Protein AF-A0A3D6AHT1-F1 (afdb_monomer_lite)

Structure (mmCIF, N/CA/C/O backbone):
data_AF-A0A3D6AHT1-F1
#
_entry.id   AF-A0A3D6AHT1-F1
#
loop_
_atom_site.group_PDB
_atom_site.id
_atom_site.type_symbol
_atom_site.label_atom_id
_atom_site.label_alt_id
_atom_site.label_comp_id
_atom_site.label_asym_id
_atom_site.label_entity_id
_atom_site.label_seq_id
_atom_site.pdbx_PDB_ins_code
_atom_site.Cartn_x
_atom_site.Cartn_y
_atom_site.Cartn_z
_atom_site.occupancy
_atom_site.B_iso_or_equiv
_atom_site.auth_seq_id
_atom_site.auth_comp_id
_atom_site.auth_asym_id
_atom_site.auth_atom_id
_atom_site.pdbx_PDB_model_num
ATOM 1 N N . MET A 1 1 ? 11.619 51.810 -34.350 1.00 37.09 1 MET A N 1
ATOM 2 C CA . MET A 1 1 ? 11.497 50.445 -34.911 1.00 37.09 1 MET A CA 1
ATOM 3 C C . MET A 1 1 ? 11.873 49.433 -33.834 1.00 37.09 1 MET A C 1
ATOM 5 O O . MET A 1 1 ? 12.658 49.789 -32.964 1.00 37.09 1 MET A O 1
ATOM 9 N N . PRO A 1 2 ? 11.176 48.292 -33.766 1.00 41.62 2 PRO A N 1
ATOM 10 C CA . PRO A 1 2 ? 10.581 47.815 -32.522 1.00 41.62 2 PRO A CA 1
ATOM 11 C C . PRO A 1 2 ? 11.505 46.930 -31.680 1.00 41.62 2 PRO A C 1
ATOM 13 O O . PRO A 1 2 ? 12.255 46.100 -32.182 1.00 41.62 2 PRO A O 1
ATOM 16 N N . ARG A 1 3 ? 11.379 47.113 -30.360 1.00 48.25 3 ARG A N 1
ATOM 17 C CA . ARG A 1 3 ? 11.854 46.209 -29.313 1.00 48.25 3 ARG A CA 1
ATOM 18 C C . ARG A 1 3 ? 11.100 44.884 -29.434 1.00 48.25 3 ARG A C 1
ATOM 20 O O . ARG A 1 3 ? 9.947 44.801 -29.018 1.00 48.25 3 ARG A O 1
ATOM 27 N N . HIS A 1 4 ? 11.743 43.852 -29.963 1.00 43.81 4 HIS A N 1
ATOM 28 C CA . HIS A 1 4 ? 11.250 42.488 -29.811 1.00 43.81 4 HIS A CA 1
ATOM 29 C C . HIS A 1 4 ? 11.707 41.949 -28.454 1.00 43.81 4 HIS A C 1
ATOM 31 O O . HIS A 1 4 ? 12.771 41.354 -28.312 1.00 43.81 4 HIS A O 1
ATOM 37 N N . LEU A 1 5 ? 10.878 42.217 -27.441 1.00 46.62 5 LEU A N 1
ATOM 38 C CA . LEU A 1 5 ? 10.757 41.369 -26.261 1.00 46.62 5 LEU A CA 1
ATOM 39 C C . LEU A 1 5 ? 10.389 39.970 -26.762 1.00 46.62 5 LEU A C 1
ATOM 41 O O . LEU A 1 5 ? 9.244 39.729 -27.135 1.00 46.62 5 LEU A O 1
ATOM 45 N N . PHE A 1 6 ? 11.364 39.067 -26.821 1.00 42.69 6 PHE A N 1
ATOM 46 C CA . PHE A 1 6 ? 11.068 37.644 -26.889 1.00 42.69 6 PHE A CA 1
ATOM 47 C C . PHE A 1 6 ? 10.425 37.253 -25.553 1.00 42.69 6 PHE A C 1
ATOM 49 O O . PHE A 1 6 ? 11.084 37.385 -24.518 1.00 42.69 6 PHE A O 1
ATOM 56 N N . PRO A 1 7 ? 9.169 36.774 -25.523 1.00 48.91 7 PRO A N 1
ATOM 57 C CA . PRO A 1 7 ? 8.693 36.071 -24.353 1.00 48.91 7 PRO A CA 1
ATOM 58 C C . PRO A 1 7 ? 9.471 34.755 -24.308 1.00 48.91 7 PRO A C 1
ATOM 60 O O . PRO A 1 7 ? 9.254 33.861 -25.125 1.00 48.91 7 PRO A O 1
ATOM 63 N N . ILE A 1 8 ? 10.414 34.644 -23.371 1.00 47.06 8 ILE A N 1
ATOM 64 C CA . ILE A 1 8 ? 10.910 33.341 -22.938 1.00 47.06 8 ILE A CA 1
ATOM 65 C C . ILE A 1 8 ? 9.701 32.663 -22.301 1.00 47.06 8 ILE A C 1
ATOM 67 O O . ILE A 1 8 ? 9.359 32.908 -21.146 1.00 47.06 8 ILE A O 1
ATOM 71 N N . VAL A 1 9 ? 9.002 31.864 -23.103 1.00 46.06 9 VAL A N 1
ATOM 72 C CA . VAL A 1 9 ? 8.012 30.914 -22.621 1.00 46.06 9 VAL A CA 1
ATOM 73 C C . VAL A 1 9 ? 8.802 29.894 -21.807 1.00 46.06 9 VAL A C 1
ATOM 75 O O . VAL A 1 9 ? 9.330 28.922 -22.342 1.00 46.06 9 VAL A O 1
ATOM 78 N N . LEU A 1 10 ? 8.926 30.150 -20.502 1.00 38.47 10 LEU A N 1
ATOM 79 C CA . LEU A 1 10 ? 9.179 29.116 -19.509 1.00 38.47 10 LEU A CA 1
ATOM 80 C C . LEU A 1 10 ? 7.973 28.173 -19.553 1.00 38.47 10 LEU A C 1
ATOM 82 O O . LEU A 1 10 ? 7.029 28.286 -18.775 1.00 38.47 10 LEU A O 1
ATOM 86 N N . LEU A 1 11 ? 7.993 27.254 -20.516 1.00 41.22 11 LEU A N 1
ATOM 87 C CA . LEU A 1 11 ? 7.268 26.003 -20.411 1.00 41.22 11 LEU A CA 1
ATOM 88 C C . LEU A 1 11 ? 7.829 25.330 -19.167 1.00 41.22 11 LEU A C 1
ATOM 90 O O . LEU A 1 11 ? 8.934 24.790 -19.173 1.00 41.22 11 LEU A O 1
ATOM 94 N N . ALA A 1 12 ? 7.088 25.479 -18.073 1.00 38.94 12 ALA A N 1
ATOM 95 C CA . ALA A 1 12 ? 7.335 24.798 -16.829 1.00 38.94 12 ALA A CA 1
ATOM 96 C C . ALA A 1 12 ? 7.525 23.310 -17.139 1.00 38.94 12 ALA A C 1
ATOM 98 O O . ALA A 1 12 ? 6.569 22.593 -17.431 1.00 38.94 12 ALA A O 1
ATOM 99 N N . LEU A 1 13 ? 8.770 22.847 -17.039 1.00 33.78 13 LEU A N 1
ATOM 100 C CA . LEU A 1 13 ? 9.113 21.453 -16.791 1.00 33.78 13 LEU A CA 1
ATOM 101 C C . LEU A 1 13 ? 8.645 21.094 -15.372 1.00 33.78 13 LEU A C 1
ATOM 103 O O . LEU A 1 13 ? 9.424 20.697 -14.517 1.00 33.78 13 LEU A O 1
ATOM 107 N N . ALA A 1 14 ? 7.352 21.262 -15.104 1.00 33.69 14 ALA A N 1
ATOM 108 C CA . ALA A 1 14 ? 6.679 20.639 -13.987 1.00 33.69 14 ALA A CA 1
ATOM 109 C C . ALA A 1 14 ? 6.257 19.242 -14.451 1.00 33.69 14 ALA A C 1
ATOM 111 O O . ALA A 1 14 ? 5.077 18.914 -14.522 1.00 33.69 14 ALA A O 1
ATOM 112 N N . GLY A 1 15 ? 7.246 18.393 -14.734 1.00 34.38 15 GLY A N 1
ATOM 113 C CA . GLY A 1 15 ? 7.096 16.954 -14.532 1.00 34.38 15 GLY A CA 1
ATOM 114 C C . GLY A 1 15 ? 7.065 16.679 -13.029 1.00 34.38 15 GLY A C 1
ATOM 115 O O . GLY A 1 15 ? 7.910 15.971 -12.500 1.00 34.38 15 GLY A O 1
ATOM 116 N N . CYS A 1 16 ? 6.159 17.337 -12.305 1.00 36.03 16 CYS A N 1
ATOM 117 C CA . CYS A 1 16 ? 5.941 17.083 -10.897 1.00 36.03 16 CYS A CA 1
ATOM 118 C C . CYS A 1 16 ? 4.967 15.917 -10.838 1.00 36.03 16 CYS A C 1
ATOM 120 O O . CYS A 1 16 ? 3.772 16.098 -11.063 1.00 36.03 16 CYS A O 1
ATOM 122 N N . ALA A 1 17 ? 5.490 14.724 -10.559 1.00 47.47 17 ALA A N 1
ATOM 123 C CA . ALA A 1 17 ? 4.700 13.620 -10.037 1.00 47.47 17 ALA A CA 1
ATOM 124 C C . ALA A 1 17 ? 3.870 14.158 -8.859 1.00 47.47 17 ALA A C 1
ATOM 126 O O . ALA A 1 17 ? 4.401 14.440 -7.784 1.00 47.47 17 ALA A O 1
ATOM 127 N N . SER A 1 18 ? 2.592 14.446 -9.097 1.00 54.59 18 SER A N 1
ATOM 128 C CA . SER A 1 18 ? 1.768 15.150 -8.125 1.00 54.59 18 SER A CA 1
ATOM 129 C C . SER A 1 18 ? 1.314 14.167 -7.061 1.00 54.59 18 SER A C 1
ATOM 131 O O . SER A 1 18 ? 0.675 13.165 -7.379 1.00 54.59 18 SER A O 1
ATOM 133 N N . GLN A 1 19 ? 1.623 14.480 -5.803 1.00 67.50 19 GLN A N 1
ATOM 134 C CA . GLN A 1 19 ? 0.972 13.885 -4.641 1.00 67.50 19 GLN A CA 1
ATOM 135 C C . GLN A 1 19 ? -0.546 13.804 -4.903 1.00 67.50 19 GLN A C 1
ATOM 137 O O . GLN A 1 19 ? -1.118 14.799 -5.371 1.00 67.50 19 GLN A O 1
ATOM 142 N N . PRO A 1 20 ? -1.197 12.649 -4.666 1.00 70.88 20 PRO A N 1
ATOM 143 C CA . PRO A 1 20 ? -2.618 12.513 -4.944 1.00 70.88 20 PRO A CA 1
ATOM 144 C C . PRO A 1 20 ? -3.409 13.505 -4.095 1.00 70.88 20 PRO A C 1
ATOM 146 O O . PRO A 1 20 ? -2.993 13.881 -2.994 1.00 70.88 20 PRO A O 1
ATOM 149 N N . ARG A 1 21 ? -4.552 13.957 -4.604 1.00 77.50 21 ARG A N 1
ATOM 150 C CA . ARG A 1 21 ? -5.373 14.933 -3.886 1.00 77.50 21 ARG A CA 1
ATOM 151 C C . ARG A 1 21 ? -6.149 14.234 -2.779 1.00 77.50 21 ARG A C 1
ATOM 153 O O . ARG A 1 21 ? -6.638 13.118 -2.953 1.00 77.50 21 ARG A O 1
ATOM 160 N N . THR A 1 22 ? -6.359 14.926 -1.660 1.00 84.56 22 THR A N 1
ATOM 161 C CA . THR A 1 22 ? -7.442 14.541 -0.751 1.00 84.56 22 THR A CA 1
ATOM 162 C C . THR A 1 22 ? -8.726 14.470 -1.561 1.00 84.56 22 THR A C 1
ATOM 164 O O . THR A 1 22 ? -8.959 15.276 -2.457 1.00 84.56 22 THR A O 1
ATOM 167 N N . ALA A 1 23 ? -9.566 13.508 -1.238 1.00 83.06 23 ALA A N 1
ATOM 168 C CA . ALA A 1 23 ? -10.769 13.193 -1.990 1.00 83.06 23 ALA A CA 1
ATOM 169 C C . ALA A 1 23 ? -10.597 12.204 -3.168 1.00 83.06 23 ALA A C 1
ATOM 171 O O . ALA A 1 23 ? -11.575 11.612 -3.628 1.00 83.06 23 ALA A O 1
ATOM 172 N N . GLU A 1 24 ? -9.368 11.956 -3.615 1.00 78.94 24 GLU A N 1
ATOM 173 C CA . GLU A 1 24 ? -9.110 11.145 -4.803 1.00 78.94 24 GLU A CA 1
ATOM 174 C C . GLU A 1 24 ? -9.251 9.641 -4.531 1.00 78.94 24 GLU A C 1
ATOM 176 O O . GLU A 1 24 ? -9.010 9.157 -3.422 1.00 78.94 24 GLU A O 1
ATOM 181 N N . THR A 1 25 ? -9.667 8.890 -5.553 1.00 83.25 25 THR A N 1
ATOM 182 C CA . THR A 1 25 ? -9.636 7.425 -5.548 1.00 83.25 25 THR A CA 1
ATOM 183 C C . THR A 1 25 ? -8.568 6.956 -6.514 1.00 83.25 25 THR A C 1
ATOM 185 O O . THR A 1 25 ? -8.628 7.274 -7.699 1.00 83.25 25 THR A O 1
ATOM 188 N N . ILE A 1 26 ? -7.623 6.172 -6.010 1.00 74.75 26 ILE A N 1
ATOM 189 C CA . ILE A 1 26 ? -6.471 5.697 -6.772 1.00 74.75 26 ILE A CA 1
ATOM 190 C C . ILE A 1 26 ? -6.347 4.179 -6.681 1.00 74.75 26 ILE A C 1
ATOM 192 O O . ILE A 1 26 ? -6.952 3.522 -5.827 1.00 74.75 26 ILE A O 1
ATOM 196 N N . TRP A 1 27 ? -5.561 3.619 -7.589 1.00 78.19 27 TRP A N 1
ATOM 197 C CA . TRP A 1 27 ? -5.169 2.216 -7.569 1.00 78.19 27 TRP A CA 1
ATOM 198 C C . TRP A 1 27 ? -3.780 2.109 -6.977 1.00 78.19 27 TRP A C 1
ATOM 200 O O . TRP A 1 27 ? -2.902 2.859 -7.378 1.00 78.19 27 TRP A O 1
ATOM 210 N N . VAL A 1 28 ? -3.600 1.195 -6.032 1.00 77.75 28 VAL A N 1
ATOM 211 C CA . VAL A 1 28 ? -2.343 1.004 -5.309 1.00 77.75 28 VAL A CA 1
ATOM 212 C C . VAL A 1 28 ? -1.955 -0.464 -5.309 1.00 77.75 28 VAL A C 1
ATOM 214 O O . VAL A 1 28 ? -2.811 -1.343 -5.390 1.00 77.75 28 VAL A O 1
ATOM 217 N N . THR A 1 29 ? -0.659 -0.733 -5.208 1.00 77.62 29 THR A N 1
ATOM 218 C CA . THR A 1 29 ? -0.128 -2.092 -5.043 1.00 77.62 29 THR A CA 1
ATOM 219 C C . THR A 1 29 ? 0.204 -2.339 -3.576 1.00 77.62 29 THR A C 1
ATOM 221 O O . THR A 1 29 ? 0.796 -1.479 -2.917 1.00 77.62 29 THR A O 1
ATOM 224 N N . VAL A 1 30 ? -0.153 -3.515 -3.059 1.00 82.12 30 VAL A N 1
ATOM 225 C CA . VAL A 1 30 ? 0.228 -3.942 -1.708 1.00 82.12 30 VAL A CA 1
ATOM 226 C C . VAL A 1 30 ? 1.708 -4.305 -1.691 1.00 82.12 30 VAL A C 1
ATOM 228 O O . VAL A 1 30 ? 2.126 -5.299 -2.276 1.00 82.12 30 VAL A O 1
ATOM 231 N N . VAL A 1 31 ? 2.511 -3.520 -0.978 1.00 80.06 31 VAL A N 1
ATOM 232 C CA . VAL A 1 31 ? 3.944 -3.791 -0.800 1.00 80.06 31 VAL A CA 1
ATOM 233 C C . VAL A 1 31 ? 4.167 -4.773 0.346 1.00 80.06 31 VAL A C 1
ATOM 235 O O . VAL A 1 31 ? 5.005 -5.672 0.255 1.00 80.06 31 VAL A O 1
ATOM 238 N N . GLN A 1 32 ? 3.412 -4.595 1.431 1.00 86.31 32 GLN A N 1
ATOM 239 C CA . GLN A 1 32 ? 3.501 -5.419 2.628 1.00 86.31 32 GLN A CA 1
ATOM 240 C C . GLN A 1 32 ? 2.144 -5.498 3.324 1.00 86.31 32 GLN A C 1
ATOM 242 O O . GLN A 1 32 ? 1.439 -4.498 3.446 1.00 86.31 32 GLN A O 1
ATOM 247 N N . VAL A 1 33 ? 1.824 -6.687 3.826 1.00 92.69 33 VAL A N 1
ATOM 248 C CA . VAL A 1 33 ? 0.763 -6.908 4.810 1.00 92.69 33 VAL A CA 1
ATOM 249 C C . VAL A 1 33 ? 1.448 -7.006 6.167 1.00 92.69 33 VAL A C 1
ATOM 251 O O . VAL A 1 33 ? 2.308 -7.868 6.351 1.00 92.69 33 VAL A O 1
ATOM 254 N N . TYR A 1 34 ? 1.130 -6.103 7.091 1.00 93.62 34 TYR A N 1
ATOM 255 C CA . TYR A 1 34 ? 1.793 -6.069 8.388 1.00 93.62 34 TYR A CA 1
ATOM 256 C C . TYR A 1 34 ? 1.228 -7.118 9.336 1.00 93.62 34 TYR A C 1
ATOM 258 O O . TYR A 1 34 ? 0.019 -7.233 9.536 1.00 93.62 34 TYR A O 1
ATOM 266 N N . THR A 1 35 ? 2.136 -7.844 9.976 1.00 92.62 35 THR A N 1
ATOM 267 C CA . THR A 1 35 ? 1.832 -8.759 11.071 1.00 92.62 35 THR A CA 1
ATOM 268 C C . THR A 1 35 ? 2.094 -8.099 12.424 1.00 92.62 35 THR A C 1
ATOM 270 O O . THR A 1 35 ? 2.771 -7.073 12.533 1.00 92.62 35 THR A O 1
ATOM 273 N N . ARG A 1 36 ? 1.633 -8.744 13.505 1.00 90.38 36 ARG A N 1
ATOM 274 C CA . ARG A 1 36 ? 2.000 -8.334 14.872 1.00 90.38 36 ARG A CA 1
ATOM 275 C C . ARG A 1 36 ? 3.514 -8.302 15.086 1.00 90.38 36 ARG A C 1
ATOM 277 O O . ARG A 1 36 ? 3.996 -7.421 15.785 1.00 90.38 36 ARG A O 1
ATOM 284 N N . LYS A 1 37 ? 4.251 -9.243 14.486 1.00 90.88 37 LYS A N 1
ATOM 285 C CA . LYS A 1 37 ? 5.711 -9.327 14.606 1.00 90.88 37 LYS A CA 1
ATOM 286 C C . LYS A 1 37 ? 6.393 -8.133 13.940 1.00 90.88 37 LYS A C 1
ATOM 288 O O . LYS A 1 37 ? 7.307 -7.561 14.522 1.00 90.88 37 LYS A O 1
ATOM 293 N N . ASP A 1 38 ? 5.926 -7.731 12.763 1.00 91.06 38 ASP A N 1
ATOM 294 C CA . ASP A 1 38 ? 6.471 -6.558 12.071 1.00 91.06 38 ASP A CA 1
ATOM 295 C C . ASP A 1 38 ? 6.253 -5.291 12.912 1.00 91.06 38 ASP A C 1
ATOM 297 O O . ASP A 1 38 ? 7.167 -4.496 13.115 1.00 91.06 38 ASP A O 1
ATOM 301 N N . MET A 1 39 ? 5.067 -5.149 13.511 1.00 88.12 39 MET A N 1
ATOM 302 C CA . MET A 1 39 ? 4.706 -3.991 14.340 1.00 88.12 39 MET A CA 1
ATOM 303 C C . MET A 1 39 ? 5.427 -3.920 15.697 1.00 88.12 39 MET A C 1
ATOM 305 O O . MET A 1 39 ? 5.353 -2.897 16.373 1.00 88.12 39 MET A O 1
ATOM 309 N N . GLN A 1 40 ? 6.155 -4.966 16.100 1.00 88.75 40 GLN A N 1
ATOM 310 C CA . GLN A 1 40 ? 7.025 -4.927 17.284 1.00 88.75 40 GLN A CA 1
ATOM 311 C C . GLN A 1 40 ? 8.359 -4.217 17.018 1.00 88.75 40 GLN A C 1
ATOM 313 O O . GLN A 1 40 ? 9.070 -3.875 17.962 1.00 88.75 40 GLN A O 1
ATOM 318 N N . GLN A 1 41 ? 8.720 -3.997 15.752 1.00 88.88 41 GLN A N 1
ATOM 319 C CA . GLN A 1 41 ? 9.956 -3.310 15.401 1.00 88.88 41 GLN A CA 1
ATOM 320 C C . GLN A 1 41 ? 9.855 -1.826 15.774 1.00 88.88 41 GLN A C 1
ATOM 322 O O . GLN A 1 41 ? 8.876 -1.159 15.444 1.00 88.88 41 GLN A O 1
ATOM 327 N N . SER A 1 42 ? 10.881 -1.295 16.447 1.00 86.75 42 SER A N 1
ATOM 328 C CA . SER A 1 42 ? 10.872 0.067 17.005 1.00 86.75 42 SER A CA 1
ATOM 329 C C . SER A 1 42 ? 10.587 1.151 15.963 1.00 86.75 42 SER A C 1
ATOM 331 O O . SER A 1 42 ? 9.891 2.119 16.259 1.00 86.75 42 SER A O 1
ATOM 333 N N . PHE A 1 43 ? 11.057 0.967 14.729 1.00 86.12 43 PHE A N 1
ATOM 334 C CA . PHE A 1 43 ? 10.820 1.906 13.633 1.00 86.12 43 PHE A CA 1
ATOM 335 C C . PHE A 1 43 ? 9.351 1.970 13.174 1.00 86.12 43 PHE A C 1
ATOM 337 O O . PHE A 1 43 ? 8.944 2.981 12.612 1.00 86.12 43 PHE A O 1
ATOM 344 N N . ASN A 1 44 ? 8.535 0.946 13.453 1.00 88.38 44 ASN A N 1
ATOM 345 C CA . ASN A 1 44 ? 7.101 0.940 13.139 1.00 88.38 44 ASN A CA 1
ATOM 346 C C . ASN A 1 44 ? 6.249 1.595 14.240 1.00 88.38 44 ASN A C 1
ATOM 348 O O . ASN A 1 44 ? 5.041 1.759 14.066 1.00 88.38 44 ASN A O 1
ATOM 352 N N . ARG A 1 45 ? 6.854 2.000 15.368 1.00 88.75 45 ARG A N 1
ATOM 353 C CA . ARG A 1 45 ? 6.126 2.564 16.512 1.00 88.75 45 ARG A CA 1
ATOM 354 C C . ARG A 1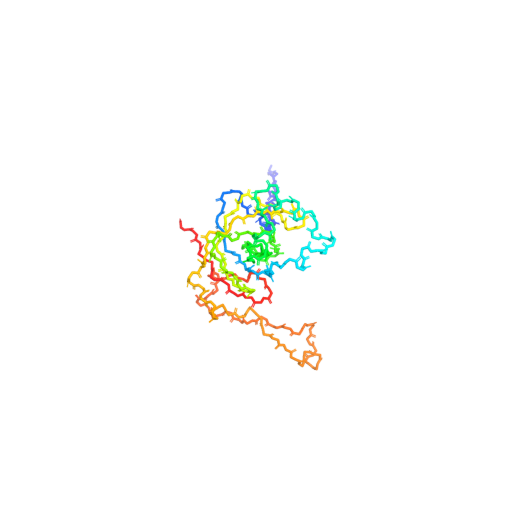 45 ? 5.260 3.779 16.161 1.00 88.75 45 ARG A C 1
ATOM 356 O O . ARG A 1 45 ? 4.093 3.762 16.544 1.00 88.75 45 ARG A O 1
ATOM 363 N N . PRO A 1 46 ? 5.742 4.784 15.403 1.00 89.06 46 PRO A N 1
ATOM 364 C CA . PRO A 1 46 ? 4.900 5.938 15.116 1.00 89.06 46 PRO A CA 1
ATOM 365 C C . PRO A 1 46 ? 3.734 5.581 14.177 1.00 89.06 46 PRO A C 1
ATOM 367 O O . PRO A 1 46 ? 2.692 6.230 14.223 1.00 89.06 46 PRO A O 1
ATOM 370 N N . VAL A 1 47 ? 3.861 4.516 13.370 1.00 87.81 47 VAL A N 1
ATOM 371 C CA . VAL A 1 47 ? 2.769 4.036 12.513 1.00 87.81 47 VAL A CA 1
ATOM 372 C C . VAL A 1 47 ? 1.700 3.371 13.367 1.00 87.81 47 VAL A C 1
ATOM 374 O O . VAL A 1 47 ? 0.513 3.606 13.174 1.00 87.81 47 VAL A O 1
ATOM 377 N N . LEU A 1 48 ? 2.125 2.553 14.332 1.00 90.00 48 LEU A N 1
ATOM 378 C CA . LEU A 1 48 ? 1.237 1.884 15.275 1.00 90.00 48 LEU A CA 1
ATOM 379 C C . LEU A 1 48 ? 0.439 2.896 16.107 1.00 90.00 48 LEU A C 1
ATOM 381 O O . LEU A 1 48 ? -0.767 2.723 16.296 1.00 90.00 48 LEU A O 1
ATOM 385 N N . ASP A 1 49 ? 1.096 3.962 16.566 1.00 90.06 49 ASP A N 1
ATOM 386 C CA . ASP A 1 49 ? 0.445 5.039 17.312 1.00 90.06 49 ASP A CA 1
ATOM 387 C C . ASP A 1 49 ? -0.584 5.762 16.424 1.00 90.06 49 ASP A C 1
ATOM 389 O O . ASP A 1 49 ? -1.732 5.941 16.833 1.00 90.06 49 ASP A O 1
ATOM 393 N N . ARG A 1 50 ? -0.224 6.085 15.171 1.00 89.06 50 ARG A N 1
ATOM 394 C CA . ARG A 1 50 ? -1.141 6.698 14.193 1.00 89.06 50 ARG A CA 1
ATOM 395 C C . ARG A 1 50 ? -2.344 5.806 13.879 1.00 89.06 50 ARG A C 1
ATOM 397 O O . ARG A 1 50 ? -3.475 6.288 13.847 1.00 89.06 50 ARG A O 1
ATOM 404 N N . PHE A 1 51 ? -2.107 4.512 13.684 1.00 91.19 51 PHE A N 1
ATOM 405 C CA . PHE A 1 51 ? -3.138 3.510 13.415 1.00 91.19 51 PHE A CA 1
ATOM 406 C C . PHE A 1 51 ? -4.112 3.379 14.594 1.00 91.19 51 PHE A C 1
ATOM 408 O O . PHE A 1 51 ? -5.326 3.338 14.399 1.00 91.19 51 PHE A O 1
ATOM 415 N N . SER A 1 52 ? -3.586 3.415 15.821 1.00 92.06 52 SER A N 1
ATOM 416 C CA . SER A 1 52 ? -4.389 3.391 17.048 1.00 92.06 52 SER A CA 1
ATOM 417 C C . SER A 1 52 ? -5.214 4.670 17.228 1.00 92.06 52 SER A C 1
ATOM 419 O O . SER A 1 52 ? -6.384 4.603 17.595 1.00 92.06 52 SER A O 1
ATOM 421 N N . GLN A 1 53 ? -4.644 5.840 16.916 1.00 91.94 53 GLN A N 1
ATOM 422 C CA . GLN A 1 53 ? -5.358 7.127 16.937 1.00 91.94 53 GLN A CA 1
ATOM 423 C C . GLN A 1 53 ? -6.504 7.188 15.920 1.00 91.94 53 GLN A C 1
ATOM 425 O O . GLN A 1 53 ? -7.495 7.871 16.163 1.00 91.94 53 GLN A O 1
ATOM 430 N N . ALA A 1 54 ? -6.393 6.459 14.807 1.00 88.75 54 ALA A N 1
ATOM 431 C CA . ALA A 1 54 ? -7.472 6.290 13.834 1.00 88.75 54 ALA A CA 1
ATOM 432 C C . ALA A 1 54 ? -8.564 5.296 14.296 1.00 88.75 54 ALA A C 1
ATOM 434 O O . ALA A 1 54 ? -9.494 5.008 13.548 1.00 88.75 54 ALA A O 1
ATOM 435 N N . GLY A 1 55 ? -8.474 4.776 15.527 1.00 92.81 55 GLY A N 1
ATOM 436 C CA . GLY A 1 55 ? -9.472 3.885 16.122 1.00 92.81 55 GLY A CA 1
ATOM 437 C C . GLY A 1 55 ? -9.274 2.403 15.799 1.00 92.81 55 GLY A C 1
ATOM 438 O O . GLY A 1 55 ? -10.142 1.593 16.125 1.00 92.81 55 GLY A O 1
ATOM 439 N N . HIS A 1 56 ? -8.153 2.027 15.180 1.00 92.56 56 HIS A N 1
ATOM 440 C CA . HIS A 1 56 ? -7.832 0.628 14.921 1.00 92.56 56 HIS A CA 1
ATOM 441 C C . HIS A 1 56 ? -7.107 -0.027 16.096 1.00 92.56 56 HIS A C 1
ATOM 443 O O . HIS A 1 56 ? -6.462 0.616 16.921 1.00 92.56 56 HIS A O 1
ATOM 449 N N . THR A 1 57 ? -7.208 -1.348 16.174 1.00 92.44 57 THR A N 1
ATOM 450 C CA . THR A 1 57 ? -6.756 -2.135 17.321 1.00 92.44 57 THR A CA 1
ATOM 451 C C . THR A 1 57 ? -5.637 -3.105 16.950 1.00 92.44 57 THR A C 1
ATOM 453 O O . THR A 1 57 ? -5.408 -3.443 15.787 1.00 92.44 57 THR A O 1
ATOM 456 N N . ALA A 1 58 ? -4.976 -3.663 17.966 1.00 90.62 58 ALA A N 1
ATOM 457 C CA . ALA A 1 58 ? -4.038 -4.768 17.770 1.00 90.62 58 ALA A CA 1
ATOM 458 C C . ALA A 1 58 ? -4.697 -6.011 17.131 1.00 90.62 58 ALA A C 1
ATOM 460 O O . ALA A 1 58 ? -4.008 -6.802 16.482 1.00 90.62 58 ALA A O 1
ATOM 461 N N . ALA A 1 59 ? -6.016 -6.184 17.290 1.00 92.75 59 ALA A N 1
ATOM 462 C CA . ALA A 1 59 ? -6.766 -7.247 16.626 1.00 92.75 59 ALA A CA 1
ATOM 463 C C . ALA A 1 59 ? -6.859 -7.013 15.109 1.00 92.75 59 ALA A C 1
ATOM 465 O O . ALA A 1 59 ? -6.768 -7.970 14.345 1.00 92.75 59 ALA A O 1
ATOM 466 N N . ASP A 1 60 ? -6.934 -5.757 14.662 1.00 93.88 60 ASP A N 1
ATOM 467 C CA . ASP A 1 60 ? -6.933 -5.420 13.234 1.00 93.88 60 ASP A CA 1
ATOM 468 C C . ASP A 1 60 ? -5.592 -5.762 12.576 1.00 93.88 60 ASP A C 1
ATOM 470 O O . ASP A 1 60 ? -5.557 -6.338 11.489 1.00 93.88 60 ASP A O 1
ATOM 474 N N . ILE A 1 61 ? -4.482 -5.501 13.271 1.00 92.19 61 ILE A N 1
ATOM 475 C CA . ILE A 1 61 ? -3.140 -5.915 12.829 1.00 92.19 61 ILE A CA 1
ATOM 476 C C . ILE A 1 61 ? -3.035 -7.442 12.808 1.00 92.19 61 ILE A C 1
ATOM 478 O O . ILE A 1 61 ? -2.515 -8.023 11.860 1.00 92.19 61 ILE A O 1
ATOM 482 N N . ALA A 1 62 ? -3.550 -8.116 13.841 1.00 92.25 62 ALA A N 1
ATOM 483 C CA . ALA A 1 62 ? -3.572 -9.576 13.893 1.00 92.25 62 ALA A CA 1
ATOM 484 C C . ALA A 1 62 ? -4.374 -10.201 12.741 1.00 92.25 62 ALA A C 1
ATOM 486 O O . ALA A 1 62 ? -4.017 -11.282 12.280 1.00 92.25 62 ALA A O 1
ATOM 487 N N . ALA A 1 63 ? -5.421 -9.517 12.283 1.00 92.94 63 ALA A N 1
ATOM 488 C CA . ALA A 1 63 ? -6.235 -9.900 11.137 1.00 92.94 63 ALA A CA 1
ATOM 489 C C . ALA A 1 63 ? -5.612 -9.508 9.780 1.00 92.94 63 ALA A C 1
ATOM 491 O O . ALA A 1 63 ? -6.244 -9.714 8.747 1.00 92.94 63 ALA A O 1
ATOM 492 N N . GLY A 1 64 ? -4.399 -8.937 9.761 1.00 93.31 64 GLY A N 1
ATOM 493 C CA . GLY A 1 64 ? -3.708 -8.531 8.534 1.00 93.31 64 GLY A CA 1
ATOM 494 C C . GLY A 1 64 ? -4.332 -7.312 7.853 1.00 93.31 64 GLY A C 1
ATOM 495 O O . GLY A 1 64 ? -4.183 -7.137 6.646 1.00 93.31 64 GLY A O 1
ATOM 496 N N . ARG A 1 65 ? -5.059 -6.468 8.598 1.00 95.19 65 ARG A N 1
ATOM 497 C CA . ARG A 1 65 ? -5.769 -5.318 8.020 1.00 95.19 65 ARG A CA 1
ATOM 498 C C . ARG A 1 65 ? -4.868 -4.133 7.726 1.00 95.19 65 ARG A C 1
ATOM 500 O O . ARG A 1 65 ? -5.285 -3.263 6.977 1.00 95.19 65 ARG A O 1
ATOM 507 N N . MET A 1 66 ? -3.678 -4.073 8.311 1.00 94.88 66 MET A N 1
ATOM 508 C CA . MET A 1 66 ? -2.747 -2.968 8.121 1.00 94.88 66 MET A CA 1
ATOM 509 C C . MET A 1 66 ? -1.774 -3.278 6.986 1.00 94.88 66 MET A C 1
ATOM 511 O O . MET A 1 66 ? -1.121 -4.321 6.981 1.00 94.88 66 MET A O 1
ATOM 515 N N . LEU A 1 67 ? -1.659 -2.358 6.035 1.00 92.94 67 LEU A N 1
ATOM 516 C CA . LEU A 1 67 ? -0.879 -2.526 4.818 1.00 92.94 67 LEU A CA 1
ATOM 517 C C . LEU A 1 67 ? 0.134 -1.395 4.664 1.00 92.94 67 LEU A C 1
ATOM 519 O O . LEU A 1 67 ? -0.135 -0.251 5.032 1.00 92.94 67 LEU A O 1
ATOM 523 N N . ARG A 1 68 ? 1.256 -1.703 4.018 1.00 88.88 68 ARG A N 1
ATOM 524 C CA . ARG A 1 68 ? 2.022 -0.711 3.266 1.00 88.88 68 ARG A CA 1
ATOM 525 C C . ARG A 1 68 ? 1.614 -0.820 1.809 1.00 88.88 68 ARG A C 1
ATOM 527 O O . ARG A 1 68 ? 1.719 -1.898 1.216 1.00 88.88 68 ARG A O 1
ATOM 534 N N . VAL A 1 69 ? 1.178 0.287 1.233 1.00 81.56 69 VAL A N 1
ATOM 535 C CA . VAL A 1 69 ? 0.829 0.373 -0.180 1.00 81.56 69 VAL A CA 1
ATOM 536 C C . VAL A 1 69 ? 1.722 1.380 -0.878 1.00 81.56 69 VAL A C 1
ATOM 538 O O . VAL A 1 69 ? 2.284 2.284 -0.261 1.00 81.56 69 VAL A O 1
ATOM 541 N N . ALA A 1 70 ? 1.850 1.221 -2.183 1.00 75.44 70 ALA A N 1
ATOM 542 C CA . ALA A 1 70 ? 2.519 2.192 -3.021 1.00 75.44 70 ALA A CA 1
ATOM 543 C C . ALA A 1 70 ? 1.723 2.452 -4.298 1.00 75.44 70 ALA A C 1
ATOM 545 O O . ALA A 1 70 ? 0.830 1.682 -4.665 1.00 75.44 70 ALA A O 1
ATOM 546 N N . CYS A 1 71 ? 2.152 3.504 -4.995 1.00 64.00 71 CYS A N 1
ATOM 547 C CA . CYS A 1 71 ? 1.882 3.816 -6.392 1.00 64.00 71 CYS A CA 1
ATOM 548 C C . CYS A 1 71 ? 0.559 4.537 -6.666 1.00 64.00 71 CYS A C 1
ATOM 550 O O . CYS A 1 71 ? -0.334 3.969 -7.279 1.00 64.00 71 CYS A O 1
ATOM 552 N N . GLY A 1 72 ? 0.470 5.826 -6.334 1.00 49.62 72 GLY A N 1
ATOM 553 C CA . GLY A 1 72 ? -0.368 6.740 -7.120 1.00 49.62 72 GLY A CA 1
ATOM 554 C C . GLY A 1 72 ? 0.305 6.999 -8.474 1.00 49.62 72 GLY A C 1
ATOM 555 O O . GLY A 1 72 ? 1.517 7.185 -8.522 1.00 49.62 72 GLY A O 1
ATOM 556 N N . LEU A 1 73 ? -0.444 6.944 -9.572 1.00 46.72 73 LEU A N 1
ATOM 557 C CA . LEU A 1 73 ? 0.060 7.045 -10.947 1.00 46.72 73 LEU A CA 1
ATOM 558 C C . LEU A 1 73 ? 0.969 8.274 -11.180 1.00 46.72 73 LEU A C 1
ATOM 560 O O . LEU A 1 73 ? 0.485 9.399 -11.243 1.00 46.72 73 LEU A O 1
ATOM 564 N N . GLY A 1 74 ? 2.270 8.040 -11.383 1.00 35.56 74 GLY A N 1
ATOM 565 C CA . GLY A 1 74 ? 3.265 9.029 -11.809 1.00 35.56 74 GLY A CA 1
ATOM 566 C C . GLY A 1 74 ? 4.541 8.335 -12.299 1.00 35.56 74 GLY A C 1
ATOM 567 O O . GLY A 1 74 ? 4.982 7.358 -11.703 1.00 35.56 74 GLY A O 1
ATOM 568 N N . THR A 1 75 ? 5.105 8.797 -13.416 1.00 36.69 75 THR A N 1
ATOM 569 C CA . THR A 1 75 ? 6.216 8.147 -14.141 1.00 36.69 75 THR A CA 1
ATOM 570 C C . THR A 1 75 ? 7.562 8.198 -13.421 1.00 36.69 75 THR A C 1
ATOM 572 O O . THR A 1 75 ? 8.427 7.384 -13.730 1.00 36.69 75 THR A O 1
ATOM 575 N N . ASP A 1 76 ? 7.722 9.105 -12.450 1.00 39.53 76 ASP A N 1
ATOM 576 C CA . ASP A 1 76 ? 9.047 9.496 -11.947 1.00 39.53 76 ASP A CA 1
ATOM 577 C C . ASP A 1 76 ? 9.161 9.551 -10.408 1.00 39.53 76 ASP A C 1
ATOM 579 O O . ASP A 1 76 ? 10.245 9.800 -9.883 1.00 39.53 76 ASP A O 1
ATOM 583 N N . TYR A 1 77 ? 8.078 9.292 -9.656 1.00 39.41 77 TYR A N 1
ATOM 584 C CA . TYR A 1 77 ? 8.123 9.215 -8.187 1.00 39.41 77 TYR A CA 1
ATOM 585 C C . TYR A 1 77 ? 7.036 8.297 -7.617 1.00 39.41 77 TYR A C 1
ATOM 587 O O . TYR A 1 77 ? 5.868 8.377 -7.994 1.00 39.41 77 TYR A O 1
ATOM 595 N N . THR A 1 78 ? 7.415 7.432 -6.676 1.00 54.38 78 THR A N 1
ATOM 596 C CA . THR A 1 78 ? 6.499 6.505 -6.006 1.00 54.38 78 THR A CA 1
ATOM 597 C C . THR A 1 78 ? 5.854 7.187 -4.807 1.00 54.38 78 THR A C 1
ATOM 599 O O . THR A 1 78 ? 6.514 7.419 -3.797 1.00 54.38 78 THR A O 1
ATOM 602 N N . TRP A 1 79 ? 4.554 7.463 -4.882 1.00 69.19 79 TRP A N 1
ATOM 603 C CA . TRP A 1 79 ? 3.781 7.799 -3.688 1.00 69.19 79 TRP A CA 1
ATOM 604 C C . TRP A 1 79 ? 3.488 6.519 -2.893 1.00 69.19 79 TRP A C 1
ATOM 606 O O . TRP A 1 79 ? 2.836 5.615 -3.413 1.00 69.19 79 TRP A O 1
ATOM 616 N N . GLY A 1 80 ? 4.017 6.413 -1.675 1.00 74.19 80 GLY A N 1
ATOM 617 C CA . GLY A 1 80 ? 3.738 5.337 -0.719 1.00 74.19 80 GLY A CA 1
ATOM 618 C C . GLY A 1 80 ? 2.797 5.813 0.377 1.00 74.19 80 GLY A C 1
ATOM 619 O O . GLY A 1 80 ? 2.767 6.998 0.672 1.00 74.19 80 GLY A O 1
ATOM 620 N N . SER A 1 81 ? 2.028 4.922 0.990 1.00 84.62 81 SER A N 1
ATOM 621 C CA . SER A 1 81 ? 1.204 5.260 2.153 1.00 84.62 81 SER A CA 1
ATOM 622 C C . SER A 1 81 ? 0.937 4.015 2.993 1.00 84.62 81 SER A C 1
ATOM 624 O O . SER A 1 81 ? 1.061 2.885 2.507 1.00 84.62 81 SER A O 1
ATOM 626 N N . TYR A 1 82 ? 0.550 4.198 4.250 1.00 91.88 82 TYR A N 1
ATOM 627 C CA . TYR A 1 82 ? -0.107 3.131 4.991 1.00 91.88 82 TYR A CA 1
ATOM 628 C C . TYR A 1 82 ? -1.570 3.074 4.585 1.00 91.88 82 TYR A C 1
ATOM 630 O O . TYR A 1 82 ? -2.214 4.082 4.287 1.00 91.88 82 TYR A O 1
ATOM 638 N N . ALA A 1 83 ? -2.111 1.867 4.572 1.00 93.00 83 AL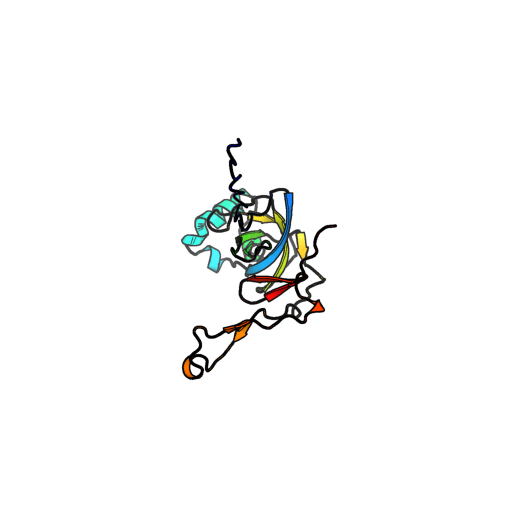A A N 1
ATOM 639 C CA . ALA A 1 83 ? -3.511 1.664 4.274 1.00 93.00 83 ALA A CA 1
ATOM 640 C C . ALA A 1 83 ? -4.124 0.635 5.203 1.00 93.00 83 ALA A C 1
ATOM 642 O O . ALA A 1 83 ? -3.417 -0.162 5.826 1.00 93.00 83 ALA A O 1
ATOM 643 N N . PHE A 1 84 ? -5.450 0.643 5.273 1.00 95.31 84 PHE A N 1
ATOM 644 C CA . PHE A 1 84 ? -6.172 -0.326 6.074 1.00 95.31 84 PHE A CA 1
ATOM 645 C C . PHE A 1 84 ? -7.353 -0.942 5.346 1.00 95.31 84 PHE A C 1
ATOM 647 O O . PHE A 1 84 ? -8.116 -0.270 4.651 1.00 95.31 84 PHE A O 1
ATOM 654 N N . LEU A 1 85 ? -7.491 -2.251 5.515 1.00 95.81 85 LEU A N 1
ATOM 655 C CA . LEU A 1 85 ? -8.560 -3.037 4.925 1.00 95.81 85 LEU A CA 1
ATOM 656 C C . LEU A 1 85 ? -9.870 -2.865 5.704 1.00 95.81 85 LEU A C 1
ATOM 658 O O . LEU A 1 85 ? -9.847 -2.757 6.941 1.00 95.81 85 LEU A O 1
ATOM 662 N N . PRO A 1 86 ? -11.028 -2.917 5.023 1.00 94.00 86 PRO A N 1
ATOM 663 C CA . PRO A 1 86 ? -12.308 -3.088 5.695 1.00 94.00 86 PRO A CA 1
ATOM 664 C C . PRO A 1 86 ? -12.348 -4.435 6.434 1.00 94.00 86 PRO A C 1
ATOM 666 O O . PRO A 1 86 ? -11.593 -5.362 6.132 1.00 94.00 86 PRO A O 1
ATOM 669 N N . ALA A 1 87 ? -13.217 -4.544 7.439 1.00 90.38 87 ALA A N 1
ATOM 670 C CA . ALA A 1 87 ? -13.350 -5.775 8.214 1.00 90.38 87 ALA A CA 1
ATOM 671 C C . ALA A 1 87 ? -13.734 -6.959 7.307 1.00 90.38 87 ALA A C 1
ATOM 673 O O . ALA A 1 87 ? -14.556 -6.818 6.405 1.00 90.38 87 ALA A O 1
ATOM 674 N N . GLY A 1 88 ? -13.123 -8.123 7.539 1.00 89.94 88 GLY A N 1
ATOM 675 C CA . GLY A 1 88 ? -13.361 -9.339 6.751 1.00 89.94 88 GLY A CA 1
ATOM 676 C C . GLY A 1 88 ? -12.641 -9.392 5.397 1.00 89.94 88 GLY A C 1
ATOM 677 O O . GLY A 1 88 ? -12.621 -10.449 4.770 1.00 89.94 88 GLY A O 1
ATOM 678 N N . MET A 1 89 ? -12.006 -8.303 4.952 1.00 92.44 89 MET A N 1
ATOM 679 C CA . MET A 1 89 ? -11.169 -8.316 3.756 1.00 92.44 89 MET A CA 1
ATOM 680 C C . MET A 1 89 ? -9.736 -8.726 4.103 1.00 92.44 89 MET A C 1
ATOM 682 O O . MET A 1 89 ? -9.158 -8.254 5.078 1.00 92.44 89 MET A O 1
ATOM 686 N N . GLN A 1 90 ? -9.160 -9.581 3.262 1.00 91.50 90 GLN A N 1
ATOM 687 C CA . GLN A 1 90 ? -7.744 -9.939 3.278 1.00 91.50 90 GLN A CA 1
ATOM 688 C C . GLN A 1 90 ? -7.099 -9.467 1.981 1.00 91.50 90 GLN A C 1
ATOM 690 O O . GLN A 1 90 ? -7.764 -9.437 0.942 1.00 91.50 90 GLN A O 1
ATOM 695 N N . ALA A 1 91 ? -5.823 -9.115 2.046 1.00 89.12 91 ALA A N 1
ATOM 696 C CA . ALA A 1 91 ? -5.036 -8.798 0.869 1.00 89.12 91 ALA A CA 1
ATOM 697 C C . ALA A 1 91 ? -3.734 -9.591 0.873 1.00 89.12 91 ALA A C 1
ATOM 699 O O . ALA A 1 91 ? -3.237 -9.994 1.928 1.00 89.12 91 ALA A O 1
ATOM 700 N N . HIS A 1 92 ? -3.174 -9.779 -0.311 1.00 85.88 92 HIS A N 1
ATOM 701 C CA . HIS A 1 92 ? -1.870 -10.390 -0.494 1.00 85.88 92 HIS A CA 1
ATOM 702 C C . HIS A 1 92 ? -0.857 -9.357 -0.968 1.00 85.88 92 HIS A C 1
ATOM 704 O O . HIS A 1 92 ? -1.201 -8.336 -1.564 1.00 85.88 92 HIS A O 1
ATOM 710 N N . LYS A 1 93 ? 0.423 -9.631 -0.706 1.00 80.00 93 LYS A N 1
ATOM 711 C CA . LYS A 1 93 ? 1.504 -8.879 -1.338 1.00 80.00 93 LYS A CA 1
ATOM 712 C C . LYS A 1 93 ? 1.317 -8.917 -2.860 1.00 80.00 93 LYS A C 1
ATOM 714 O O . LYS A 1 93 ? 0.939 -9.952 -3.400 1.00 80.00 93 LYS A O 1
ATOM 719 N N . ASP A 1 94 ? 1.596 -7.793 -3.508 1.00 73.75 94 ASP A N 1
ATOM 720 C CA . ASP A 1 94 ? 1.454 -7.552 -4.946 1.00 73.75 94 ASP A CA 1
ATOM 721 C C . ASP A 1 94 ? 0.003 -7.494 -5.468 1.00 73.75 94 ASP A C 1
ATOM 723 O O . ASP A 1 94 ? -0.215 -7.278 -6.662 1.00 73.75 94 ASP A O 1
ATOM 727 N N . GLU A 1 95 ? -1.002 -7.604 -4.593 1.00 79.25 95 GLU A N 1
ATOM 728 C CA . GLU A 1 95 ? -2.399 -7.364 -4.962 1.00 79.25 95 GLU A CA 1
ATOM 729 C C . GLU A 1 95 ? -2.636 -5.883 -5.296 1.00 79.25 95 GLU A C 1
ATOM 731 O O . GLU A 1 95 ? -2.038 -4.981 -4.698 1.00 79.25 95 GLU A O 1
ATOM 736 N N . VAL A 1 96 ? -3.534 -5.631 -6.252 1.00 78.19 96 VAL A N 1
ATOM 737 C CA . VAL A 1 96 ? -3.947 -4.280 -6.643 1.00 78.19 96 VAL A CA 1
ATOM 738 C C . VAL A 1 96 ? -5.267 -3.934 -5.969 1.00 78.19 96 VAL A C 1
ATOM 740 O O . VAL A 1 96 ? -6.286 -4.602 -6.158 1.00 78.19 96 VAL A O 1
ATOM 743 N N . LEU A 1 97 ? -5.253 -2.848 -5.205 1.00 83.25 97 LEU A N 1
ATOM 744 C CA . LEU A 1 97 ? -6.387 -2.389 -4.418 1.00 83.25 97 LEU A CA 1
ATOM 745 C C . LEU A 1 97 ? -6.835 -1.003 -4.867 1.00 83.25 97 LEU A C 1
ATOM 747 O O . LEU A 1 97 ? -6.046 -0.193 -5.358 1.00 83.25 97 LEU A O 1
ATOM 751 N N . ARG A 1 98 ? -8.118 -0.712 -4.658 1.00 85.44 98 ARG A N 1
ATOM 752 C CA . ARG A 1 98 ? -8.666 0.634 -4.786 1.00 85.44 98 ARG A CA 1
ATOM 753 C C . ARG A 1 98 ? -8.627 1.304 -3.423 1.00 85.44 98 ARG A C 1
ATOM 755 O O . ARG A 1 98 ? -9.201 0.787 -2.468 1.00 85.44 98 ARG A O 1
ATOM 762 N N . LEU A 1 99 ? -7.983 2.457 -3.345 1.00 87.31 99 LEU A N 1
ATOM 763 C CA . LEU A 1 99 ? -7.785 3.218 -2.119 1.00 87.31 99 LEU A CA 1
ATOM 764 C C . LEU A 1 99 ? -8.377 4.612 -2.267 1.00 87.31 99 LEU A C 1
ATOM 766 O O . LEU A 1 99 ? -8.378 5.193 -3.354 1.00 87.31 99 LEU A O 1
ATOM 770 N N . ARG A 1 100 ? -8.875 5.144 -1.157 1.00 89.62 100 ARG A N 1
ATOM 771 C CA . ARG A 1 100 ? -9.399 6.498 -1.066 1.00 89.62 100 ARG A CA 1
ATOM 772 C C . ARG A 1 100 ? -8.403 7.363 -0.303 1.00 89.62 100 ARG A C 1
ATOM 774 O O . ARG A 1 100 ? -8.029 7.025 0.810 1.00 89.62 100 ARG A O 1
ATOM 781 N N . VAL A 1 101 ? -7.969 8.461 -0.914 1.00 86.31 101 VAL A N 1
ATOM 782 C CA . VAL A 1 101 ? -6.967 9.360 -0.333 1.00 86.31 101 VAL A CA 1
ATOM 783 C C . VAL A 1 101 ? -7.644 10.341 0.623 1.00 86.31 101 VAL A C 1
ATOM 785 O O . VAL A 1 101 ? -8.329 11.285 0.213 1.00 86.31 101 VAL A O 1
ATOM 788 N N . GLU A 1 102 ? -7.480 10.084 1.910 1.00 89.75 102 GLU A N 1
ATOM 789 C CA . GLU A 1 102 ? -7.854 10.961 3.022 1.00 89.75 102 GLU A CA 1
ATOM 790 C C . GLU A 1 102 ? -6.630 11.746 3.497 1.00 89.75 102 GLU A C 1
ATOM 792 O O . GLU A 1 102 ? -6.685 12.968 3.643 1.00 89.75 102 GLU A O 1
ATOM 797 N N . GLU A 1 103 ? -5.496 11.056 3.605 1.00 87.81 103 GLU A N 1
ATOM 798 C CA . GLU A 1 103 ? -4.203 11.597 3.994 1.00 87.81 103 GLU A CA 1
ATOM 799 C C . GLU A 1 103 ? -3.250 11.489 2.803 1.00 87.81 103 GLU A C 1
ATOM 801 O O . GLU A 1 103 ? -2.659 10.432 2.566 1.00 87.81 103 GLU A O 1
ATOM 806 N N . PRO A 1 104 ? -3.088 12.566 2.017 1.00 75.06 104 PRO A N 1
ATOM 807 C CA . PRO A 1 104 ? -2.291 12.524 0.798 1.00 75.06 104 PRO A CA 1
ATOM 808 C C . PRO A 1 104 ? -0.794 12.394 1.088 1.00 75.06 104 PRO A C 1
ATOM 810 O O . PRO A 1 104 ? 0.003 12.316 0.156 1.00 75.06 104 PRO A O 1
ATOM 813 N N . THR A 1 105 ? -0.367 12.441 2.350 1.00 76.38 105 THR A N 1
ATOM 814 C CA . THR A 1 105 ? 1.032 12.311 2.754 1.00 76.38 105 THR A CA 1
ATOM 815 C C . THR A 1 105 ? 1.594 10.930 2.425 1.00 76.38 105 THR A C 1
ATOM 817 O O . THR A 1 105 ? 0.873 9.945 2.263 1.00 76.38 105 THR A O 1
ATOM 820 N N . THR A 1 106 ? 2.912 10.887 2.287 1.00 66.50 106 THR A N 1
ATOM 821 C CA . THR A 1 106 ? 3.676 9.680 1.996 1.00 66.50 106 THR A CA 1
ATOM 822 C C . THR A 1 106 ? 3.843 8.790 3.241 1.00 66.50 106 THR A C 1
ATOM 824 O O . THR A 1 106 ? 3.499 9.191 4.357 1.00 66.50 106 THR A O 1
ATOM 827 N N . ASP A 1 107 ? 4.351 7.567 3.076 1.00 60.75 107 ASP A N 1
ATOM 828 C CA . ASP A 1 107 ? 4.578 6.605 4.164 1.00 60.75 107 ASP A CA 1
ATOM 829 C C . ASP A 1 107 ? 5.663 7.061 5.154 1.00 60.75 107 ASP A C 1
ATOM 831 O O . ASP A 1 107 ? 5.531 6.827 6.351 1.00 60.75 107 ASP A O 1
ATOM 835 N N . ASP A 1 108 ? 6.679 7.803 4.713 1.00 66.38 108 ASP A N 1
ATOM 836 C CA . ASP A 1 108 ? 7.643 8.493 5.596 1.00 66.38 108 ASP A CA 1
ATOM 837 C C . ASP A 1 108 ? 6.984 9.547 6.510 1.00 66.38 108 ASP A C 1
ATOM 839 O O . ASP A 1 108 ? 7.515 9.892 7.566 1.00 66.38 108 ASP A O 1
ATOM 843 N N . ARG A 1 109 ? 5.804 10.036 6.120 1.00 68.62 109 ARG A N 1
ATOM 844 C CA . ARG A 1 109 ? 4.973 10.990 6.864 1.00 68.62 109 ARG A CA 1
ATOM 845 C C . ARG A 1 109 ? 3.702 10.352 7.420 1.00 68.62 109 ARG A C 1
ATOM 847 O O . ARG A 1 109 ? 2.772 11.070 7.786 1.00 68.62 109 ARG A O 1
ATOM 854 N N . MET A 1 110 ? 3.672 9.023 7.501 1.00 78.25 110 MET A N 1
ATOM 855 C CA . MET A 1 110 ? 2.615 8.239 8.141 1.00 78.25 110 MET A CA 1
ATOM 856 C C . MET A 1 110 ? 1.205 8.479 7.590 1.00 78.25 110 MET A C 1
ATOM 858 O O . MET A 1 110 ? 0.241 8.386 8.350 1.00 78.25 110 MET A O 1
ATOM 862 N N . GLY A 1 111 ? 1.066 8.771 6.291 1.00 81.81 111 GLY A N 1
ATOM 863 C CA . GLY A 1 111 ? -0.260 8.826 5.672 1.00 81.81 111 GLY A CA 1
ATOM 864 C C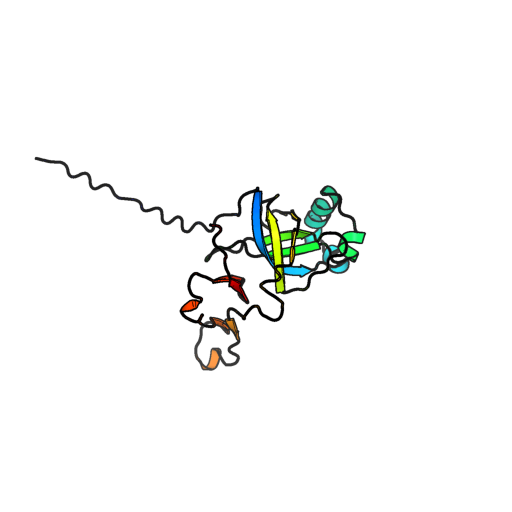 . GLY A 1 111 ? -0.992 7.500 5.877 1.00 81.81 111 GLY A C 1
ATOM 865 O O . GLY A 1 111 ? -0.405 6.444 5.644 1.00 81.81 111 GLY A O 1
ATOM 866 N N . LEU A 1 112 ? -2.236 7.553 6.352 1.00 90.94 112 LEU A N 1
ATOM 867 C CA . LEU A 1 112 ? -3.077 6.384 6.596 1.00 90.94 112 LEU A CA 1
ATOM 868 C C . LEU A 1 112 ? -4.390 6.533 5.829 1.00 90.94 112 LEU A C 1
ATOM 870 O O . LEU A 1 112 ? -5.096 7.521 5.989 1.00 90.94 112 LEU A O 1
ATOM 874 N N . ASN A 1 113 ? -4.712 5.557 4.982 1.00 92.38 113 ASN A N 1
ATOM 875 C CA . ASN A 1 113 ? -5.817 5.685 4.035 1.00 92.38 113 ASN A CA 1
ATOM 876 C C . ASN A 1 113 ? -6.683 4.411 3.944 1.00 92.38 113 ASN A C 1
ATOM 878 O O . ASN A 1 113 ? -6.145 3.298 3.916 1.00 92.38 113 ASN A O 1
ATOM 882 N N . PRO A 1 114 ? -8.019 4.526 3.844 1.00 94.94 114 PRO A N 1
ATOM 883 C CA . PRO A 1 114 ? -8.892 3.365 3.724 1.00 94.94 114 PRO A CA 1
ATOM 884 C C . PRO A 1 114 ? -8.804 2.703 2.347 1.00 94.94 114 PRO A C 1
ATOM 886 O O . PRO A 1 114 ? -8.876 3.347 1.293 1.00 94.94 114 PRO A O 1
ATOM 889 N N . VAL A 1 115 ? -8.748 1.372 2.354 1.00 94.00 115 VAL A N 1
ATOM 890 C CA . VAL A 1 115 ? -8.989 0.556 1.162 1.00 94.00 115 VAL A CA 1
ATOM 891 C C . VAL A 1 115 ? -10.494 0.451 0.921 1.00 94.00 115 VAL A C 1
ATOM 893 O O . VAL A 1 115 ? -11.257 0.059 1.799 1.00 94.00 115 VAL A O 1
ATOM 896 N N . LEU A 1 116 ? -10.918 0.765 -0.301 1.00 91.81 116 LEU A N 1
ATOM 897 C CA . LEU A 1 116 ? -12.310 0.671 -0.745 1.00 91.81 116 LEU A CA 1
ATOM 898 C C . LEU A 1 116 ? -12.686 -0.720 -1.259 1.00 91.81 116 LEU A C 1
ATOM 900 O O . LEU A 1 116 ? -13.868 -1.045 -1.332 1.00 91.81 116 LEU A O 1
ATOM 904 N N . GLY A 1 117 ? -11.708 -1.507 -1.700 1.00 90.38 117 GLY A N 1
ATOM 905 C CA . GLY A 1 117 ? -11.939 -2.854 -2.207 1.00 90.38 117 GLY A CA 1
ATOM 906 C C . GLY A 1 117 ? -10.874 -3.309 -3.192 1.00 90.38 117 GLY A C 1
ATOM 907 O O . GLY A 1 117 ? -9.875 -2.626 -3.430 1.00 90.38 117 GLY A O 1
ATOM 908 N N . ARG A 1 118 ? -11.113 -4.485 -3.768 1.00 84.88 118 ARG A N 1
ATOM 909 C CA . ARG A 1 118 ? -10.274 -5.054 -4.823 1.00 84.88 118 ARG A CA 1
ATOM 910 C C . ARG A 1 118 ? -10.568 -4.382 -6.153 1.00 84.88 118 ARG A C 1
ATOM 912 O O . ARG A 1 118 ? -11.671 -3.882 -6.372 1.00 84.88 118 ARG A O 1
ATOM 919 N N . VAL A 1 119 ? -9.582 -4.392 -7.039 1.00 74.94 119 VAL A N 1
ATOM 920 C CA . VAL A 1 119 ? -9.805 -4.054 -8.443 1.00 74.94 119 VAL A CA 1
ATOM 921 C C . VAL A 1 119 ? -9.977 -5.361 -9.210 1.00 74.94 119 VAL A C 1
ATOM 923 O O . VAL A 1 119 ? -9.000 -6.024 -9.546 1.00 74.94 119 VAL A O 1
ATOM 926 N N . GLU A 1 120 ? -11.229 -5.758 -9.437 1.00 65.81 120 GLU A N 1
ATOM 927 C CA . GLU A 1 120 ? -11.575 -7.037 -10.077 1.00 65.81 120 GLU A CA 1
ATOM 928 C C . GLU A 1 120 ? -11.072 -7.125 -11.523 1.00 65.81 120 GLU A C 1
ATOM 930 O O . GLU A 1 120 ? -10.832 -8.217 -12.032 1.00 65.81 120 GLU A O 1
ATOM 935 N N . GLU A 1 121 ? -10.845 -5.981 -12.179 1.00 58.56 121 GLU A N 1
ATOM 936 C CA . GLU A 1 121 ? -10.276 -5.908 -13.526 1.00 58.56 121 GLU A CA 1
ATOM 937 C C . GLU A 1 121 ? -8.775 -6.248 -13.585 1.00 58.56 121 GLU A C 1
ATOM 939 O O . GLU A 1 121 ? -8.238 -6.425 -14.682 1.00 58.56 121 GLU A O 1
ATOM 944 N N . PHE A 1 122 ? -8.101 -6.361 -12.432 1.00 58.16 122 PHE A N 1
ATOM 945 C CA . PHE A 1 122 ? -6.721 -6.845 -12.306 1.00 58.16 122 PHE A CA 1
ATOM 946 C C . PHE A 1 122 ? -6.671 -8.077 -11.395 1.00 58.16 122 PHE A C 1
ATOM 948 O O . PHE A 1 122 ? -6.081 -8.022 -10.312 1.00 58.16 122 PHE A O 1
ATOM 955 N N . PRO A 1 123 ? -7.290 -9.197 -11.804 1.00 50.88 123 PRO A N 1
ATOM 956 C CA . PRO A 1 123 ? -7.267 -10.405 -11.004 1.00 50.88 123 PRO A CA 1
ATOM 957 C C . PRO A 1 123 ? -5.822 -10.890 -10.935 1.00 50.88 123 PRO A C 1
ATOM 959 O O . PRO A 1 123 ? -5.188 -11.136 -11.963 1.00 50.88 123 PRO A O 1
ATOM 962 N N . PHE A 1 124 ? -5.267 -11.000 -9.731 1.00 49.84 124 PHE A N 1
ATOM 963 C CA . PHE A 1 124 ? -4.022 -11.735 -9.587 1.00 49.84 124 PHE A CA 1
ATOM 964 C C . PHE A 1 124 ? -4.310 -13.239 -9.761 1.00 49.84 124 PHE A C 1
ATOM 966 O O . PHE A 1 124 ? -5.320 -13.710 -9.230 1.00 49.84 124 PHE A O 1
ATOM 973 N N . PRO A 1 125 ? -3.448 -13.997 -10.470 1.00 48.47 125 PRO A N 1
ATOM 974 C CA . PRO A 1 125 ? -2.282 -13.544 -11.230 1.00 48.47 125 PRO A CA 1
ATOM 975 C C . PRO A 1 125 ? -2.672 -13.129 -12.660 1.00 48.47 125 PRO A C 1
ATOM 977 O O . PRO A 1 125 ? -3.158 -13.940 -13.445 1.00 48.47 125 PRO A O 1
ATOM 980 N N . GLY A 1 126 ? -2.431 -11.858 -12.995 1.00 42.62 126 GLY A N 1
ATOM 981 C CA . GLY A 1 126 ? -2.880 -11.220 -14.244 1.00 42.62 126 GLY A CA 1
ATOM 982 C C . GLY A 1 126 ? -2.400 -9.772 -14.435 1.00 42.62 126 GLY A C 1
ATOM 983 O O . GLY A 1 126 ? -2.535 -9.208 -15.521 1.00 42.62 126 GLY A O 1
ATOM 984 N N . SER A 1 127 ? -1.764 -9.175 -13.421 1.00 53.72 127 SER A N 1
ATOM 985 C CA . SER A 1 127 ? -0.803 -8.095 -13.625 1.00 53.72 127 SER A CA 1
ATOM 986 C C . SER A 1 127 ? 0.443 -8.674 -14.309 1.00 53.72 127 SER A C 1
ATOM 988 O O . SER A 1 127 ? 1.017 -9.668 -13.866 1.00 53.72 127 SER A O 1
ATOM 990 N N . MET A 1 128 ? 0.858 -8.081 -15.430 1.00 53.19 128 MET A N 1
ATOM 991 C CA . MET A 1 128 ? 2.100 -8.492 -16.084 1.00 53.19 128 MET A CA 1
ATOM 992 C C . MET A 1 128 ? 3.270 -7.822 -15.384 1.00 53.19 128 MET A C 1
ATOM 994 O O . MET A 1 128 ? 3.198 -6.634 -15.040 1.00 53.19 128 MET A O 1
ATOM 998 N N . HIS A 1 129 ? 4.362 -8.567 -15.217 1.00 60.50 129 HIS A N 1
ATOM 999 C CA . HIS A 1 129 ? 5.565 -7.968 -14.691 1.00 60.50 129 HIS A CA 1
ATOM 1000 C C . HIS A 1 129 ? 6.030 -6.809 -15.583 1.00 60.50 129 HIS A C 1
ATOM 1002 O O . HIS A 1 129 ? 6.154 -6.957 -16.795 1.00 60.50 129 HIS A O 1
ATOM 1008 N N . ALA A 1 130 ? 6.308 -5.642 -15.002 1.00 66.12 130 ALA A N 1
ATOM 1009 C CA . ALA A 1 130 ? 6.857 -4.512 -15.760 1.00 66.12 130 ALA A CA 1
ATOM 1010 C C . ALA A 1 130 ? 8.283 -4.787 -16.253 1.00 66.12 130 ALA A C 1
ATOM 1012 O O . ALA A 1 130 ? 8.738 -4.172 -17.218 1.00 66.12 130 ALA A O 1
ATOM 1013 N N . TYR A 1 131 ? 8.977 -5.720 -15.598 1.00 67.81 131 TYR A N 1
ATOM 1014 C CA . TYR A 1 131 ? 10.360 -6.069 -15.866 1.00 67.81 131 TYR A CA 1
ATOM 1015 C C . TYR A 1 131 ? 10.554 -7.581 -15.780 1.00 67.81 131 TYR A C 1
ATOM 1017 O O . TYR A 1 131 ? 9.919 -8.258 -14.979 1.00 67.81 131 TYR A O 1
ATOM 1025 N N . ARG A 1 132 ? 11.474 -8.107 -16.582 1.00 72.00 132 ARG A N 1
ATOM 1026 C CA . ARG A 1 132 ? 11.977 -9.478 -16.474 1.00 72.00 132 ARG A CA 1
ATOM 1027 C C . ARG A 1 132 ? 13.386 -9.464 -15.892 1.00 72.00 132 ARG A C 1
ATOM 1029 O O . ARG A 1 132 ? 14.182 -8.591 -16.241 1.00 72.00 132 ARG A O 1
ATOM 1036 N N . TYR A 1 133 ? 13.691 -10.436 -15.040 1.00 77.12 133 TYR A N 1
ATOM 1037 C CA . TYR A 1 133 ? 15.038 -10.648 -14.515 1.00 77.12 133 TYR A CA 1
ATOM 1038 C C . TYR A 1 133 ? 15.988 -11.145 -15.619 1.00 77.12 133 TYR A C 1
ATOM 1040 O O . TYR A 1 133 ? 15.590 -11.942 -16.471 1.00 77.12 133 TYR A O 1
ATOM 1048 N N . ILE A 1 134 ? 17.234 -10.669 -15.604 1.00 80.38 134 ILE A N 1
ATOM 1049 C CA . ILE A 1 134 ? 18.316 -11.093 -16.499 1.00 80.38 134 ILE A CA 1
ATOM 1050 C C . ILE A 1 134 ? 19.430 -11.697 -15.628 1.00 80.38 134 ILE A C 1
ATOM 1052 O O . ILE A 1 134 ? 20.190 -10.942 -15.015 1.00 80.38 134 ILE A O 1
ATOM 1056 N N . PRO A 1 135 ? 19.528 -13.036 -15.535 1.00 83.56 135 PRO A N 1
ATOM 1057 C CA . PRO A 1 135 ? 20.499 -13.696 -14.661 1.00 83.56 135 PRO A CA 1
ATOM 1058 C C . PRO A 1 135 ? 21.953 -13.439 -15.077 1.00 83.56 135 PRO A C 1
ATOM 1060 O O . PRO A 1 135 ? 22.807 -13.251 -14.217 1.00 83.56 135 PRO A O 1
ATOM 1063 N N . ASP A 1 136 ? 22.215 -13.354 -16.379 1.00 91.56 136 ASP A N 1
ATOM 1064 C CA . ASP A 1 136 ? 23.530 -13.210 -17.015 1.00 91.56 136 ASP A CA 1
ATOM 1065 C C . ASP A 1 136 ? 23.866 -11.747 -17.378 1.00 91.56 136 ASP A C 1
ATOM 1067 O O . ASP A 1 136 ? 24.538 -11.433 -18.363 1.00 91.56 136 ASP A O 1
ATOM 1071 N N . TRP A 1 137 ? 23.329 -10.793 -16.616 1.00 91.69 137 TRP A N 1
ATOM 1072 C CA . TRP A 1 137 ? 23.431 -9.370 -16.945 1.00 91.69 137 TRP A CA 1
ATOM 1073 C C . TRP A 1 137 ? 24.878 -8.853 -16.977 1.00 91.69 137 TRP A C 1
ATOM 1075 O O . TRP A 1 137 ? 25.185 -7.966 -17.777 1.00 91.69 137 TRP A O 1
ATOM 1085 N N . LYS A 1 138 ? 25.770 -9.420 -16.151 1.00 92.00 138 LYS A N 1
ATOM 1086 C CA . LYS A 1 138 ? 27.189 -9.036 -16.094 1.00 92.00 138 LYS A CA 1
ATOM 1087 C C . LYS A 1 138 ? 27.932 -9.490 -17.347 1.00 92.00 138 LYS A C 1
ATOM 1089 O O . LYS A 1 138 ? 28.672 -8.708 -17.939 1.00 92.00 138 LYS A O 1
ATOM 1094 N N . GLU A 1 139 ? 27.690 -10.722 -17.781 1.00 95.38 139 GLU A N 1
ATOM 1095 C CA . GLU A 1 139 ? 28.234 -11.329 -18.998 1.00 95.38 139 GLU A CA 1
ATOM 1096 C C . GLU A 1 139 ? 27.779 -10.547 -20.235 1.00 95.38 139 GLU A C 1
ATOM 1098 O O . GLU A 1 139 ? 28.553 -10.309 -21.164 1.00 95.38 139 GLU A O 1
ATOM 1103 N N . ARG A 1 140 ? 26.535 -10.057 -20.199 1.00 89.25 140 ARG A N 1
ATOM 1104 C CA . ARG A 1 140 ? 25.938 -9.199 -21.230 1.00 89.25 140 ARG A CA 1
ATOM 1105 C C . ARG A 1 140 ? 26.337 -7.724 -21.129 1.00 89.25 140 ARG A C 1
ATOM 1107 O O . ARG A 1 140 ? 25.861 -6.927 -21.935 1.00 89.25 140 ARG A O 1
ATOM 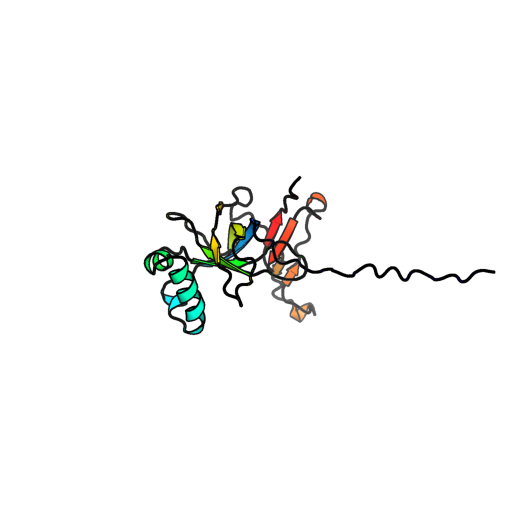1114 N N . LYS A 1 141 ? 27.199 -7.352 -20.173 1.00 92.38 141 LYS A N 1
ATOM 1115 C CA . LYS A 1 141 ? 27.665 -5.973 -19.924 1.00 92.38 141 LYS A CA 1
ATOM 1116 C C . LYS A 1 141 ? 26.521 -4.969 -19.735 1.00 92.38 141 LYS A C 1
ATOM 1118 O O . LYS A 1 141 ? 26.625 -3.809 -20.129 1.00 92.38 141 LYS A O 1
ATOM 1123 N N . LEU A 1 142 ? 25.413 -5.422 -19.156 1.00 81.62 142 LEU A N 1
ATOM 1124 C CA . LEU A 1 142 ? 24.286 -4.566 -18.810 1.00 81.62 142 LEU A CA 1
ATOM 1125 C C . LEU A 1 142 ? 24.564 -3.861 -17.478 1.00 81.62 142 LEU A C 1
ATOM 1127 O O . LEU A 1 142 ? 25.363 -4.324 -16.671 1.00 81.62 142 LEU A O 1
ATOM 1131 N N . PHE A 1 143 ? 23.895 -2.735 -17.240 1.00 79.62 143 PHE A N 1
ATOM 1132 C CA . PHE A 1 143 ? 24.033 -1.988 -15.985 1.00 79.62 143 PHE A CA 1
ATOM 1133 C C . PHE A 1 143 ? 23.183 -2.578 -14.845 1.00 79.62 143 PHE A C 1
ATOM 1135 O O . PHE A 1 143 ? 23.533 -2.442 -13.677 1.00 79.62 143 PHE A O 1
ATOM 1142 N N . LEU A 1 144 ? 22.066 -3.235 -15.179 1.00 74.94 144 LEU A N 1
ATOM 1143 C CA . LEU A 1 144 ? 21.079 -3.753 -14.228 1.00 74.94 144 LEU A CA 1
ATOM 1144 C C . LEU A 1 144 ? 20.685 -5.185 -14.591 1.00 74.94 144 LEU A C 1
ATOM 1146 O O . LEU A 1 144 ? 20.708 -5.580 -15.757 1.00 74.94 144 LEU A O 1
ATOM 1150 N N . ASN A 1 145 ? 20.255 -5.941 -13.585 1.00 78.81 145 ASN A N 1
ATOM 1151 C CA . ASN A 1 145 ? 19.796 -7.326 -13.699 1.00 78.81 145 ASN A CA 1
ATOM 1152 C C . ASN A 1 145 ? 18.304 -7.453 -14.055 1.00 78.81 145 ASN A C 1
ATOM 1154 O O . ASN A 1 145 ? 17.702 -8.505 -13.856 1.00 78.81 145 ASN A O 1
ATOM 1158 N N . PHE A 1 146 ? 17.692 -6.394 -14.582 1.00 74.06 146 PHE A N 1
ATOM 1159 C CA . PHE A 1 146 ? 16.297 -6.374 -15.008 1.00 74.06 146 PHE A CA 1
ATOM 1160 C C . PHE A 1 146 ? 16.127 -5.552 -16.286 1.00 74.06 146 PHE A C 1
ATOM 1162 O O . PHE A 1 146 ? 16.793 -4.539 -16.486 1.00 74.06 146 PHE A O 1
ATOM 1169 N N . ALA A 1 147 ? 15.205 -5.981 -17.149 1.00 74.12 147 ALA A N 1
ATOM 1170 C CA . ALA A 1 147 ? 14.818 -5.249 -18.353 1.00 74.12 147 ALA A CA 1
ATOM 1171 C C . ALA A 1 147 ? 13.308 -5.086 -18.429 1.00 74.12 147 ALA A C 1
ATOM 1173 O O . ALA A 1 147 ? 12.566 -6.021 -18.129 1.00 74.12 147 ALA A O 1
ATOM 1174 N N . ARG A 1 148 ? 12.862 -3.908 -18.872 1.00 71.38 148 ARG A N 1
ATOM 1175 C CA . ARG A 1 148 ? 11.442 -3.606 -19.057 1.00 71.38 148 ARG A CA 1
ATOM 1176 C C . ARG A 1 148 ? 10.829 -4.582 -20.063 1.00 71.38 148 ARG A C 1
ATOM 1178 O O . ARG A 1 148 ? 11.409 -4.818 -21.123 1.00 71.38 148 ARG A O 1
ATOM 1185 N N . ILE A 1 149 ? 9.667 -5.139 -19.734 1.00 71.06 149 ILE A N 1
ATOM 1186 C CA . ILE A 1 149 ? 8.857 -5.888 -20.694 1.00 71.06 149 ILE A CA 1
ATOM 1187 C C . ILE A 1 149 ? 8.154 -4.848 -21.576 1.00 71.06 149 ILE A C 1
ATOM 1189 O O . ILE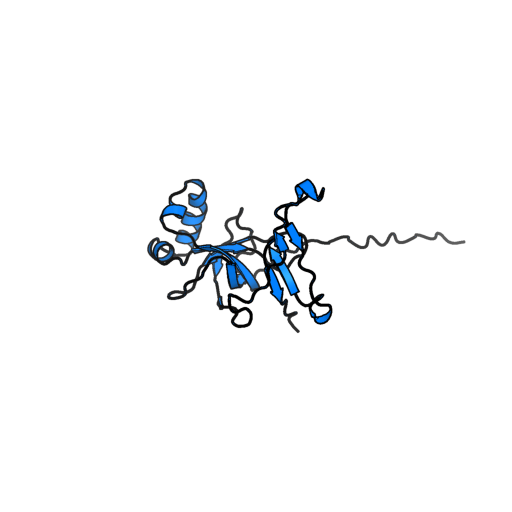 A 1 149 ? 7.425 -4.006 -21.040 1.00 71.06 149 ILE A O 1
ATOM 1193 N N . PRO A 1 150 ? 8.409 -4.825 -22.897 1.00 68.12 150 PRO A N 1
ATOM 1194 C CA . PRO A 1 150 ? 7.747 -3.879 -23.781 1.00 68.12 150 PRO A CA 1
ATOM 1195 C C . PRO A 1 150 ? 6.239 -4.130 -23.760 1.00 68.12 150 PRO A C 1
ATOM 1197 O O . PRO A 1 150 ? 5.784 -5.274 -23.794 1.00 68.12 150 PRO A O 1
ATOM 1200 N N . LEU A 1 151 ? 5.473 -3.044 -23.684 1.00 62.84 151 LEU A N 1
ATOM 1201 C CA . LEU A 1 151 ? 4.028 -3.105 -23.855 1.00 62.84 151 LEU A CA 1
ATOM 1202 C C . LEU A 1 151 ? 3.721 -3.367 -25.328 1.00 62.84 151 LEU A C 1
ATOM 1204 O O . LEU A 1 151 ? 4.445 -2.899 -26.206 1.00 62.84 151 LEU A O 1
ATOM 1208 N N . ALA A 1 152 ? 2.641 -4.091 -25.611 1.00 62.44 152 ALA A N 1
ATOM 1209 C CA . ALA A 1 152 ? 2.137 -4.127 -26.976 1.00 62.44 152 ALA A CA 1
ATOM 1210 C C . ALA A 1 152 ? 1.635 -2.716 -27.362 1.00 62.44 152 ALA A C 1
ATOM 1212 O O . ALA A 1 152 ? 1.097 -2.027 -26.490 1.00 62.44 152 ALA A O 1
ATOM 1213 N N . PRO A 1 153 ? 1.738 -2.271 -28.629 1.00 66.06 153 PRO A N 1
ATOM 1214 C CA . PRO A 1 153 ? 1.386 -0.898 -29.022 1.00 66.06 153 PRO A CA 1
ATOM 1215 C C . PRO A 1 153 ? -0.016 -0.452 -28.570 1.00 66.06 153 PRO A C 1
ATOM 1217 O O . PRO A 1 153 ? -0.223 0.669 -28.120 1.00 66.06 153 PRO A O 1
ATOM 1220 N N . GLN A 1 154 ? -0.990 -1.364 -28.584 1.00 56.91 154 GLN A N 1
ATOM 1221 C CA . GLN A 1 154 ? -2.366 -1.131 -28.132 1.00 56.91 154 GLN A CA 1
ATOM 1222 C C . GLN A 1 154 ? -2.530 -0.914 -26.612 1.00 56.91 154 GLN A C 1
ATOM 1224 O O . GLN A 1 154 ? -3.640 -0.625 -26.148 1.00 56.91 154 GLN A O 1
ATOM 1229 N N . GLN A 1 155 ? -1.460 -1.102 -25.838 1.00 53.28 155 GLN A N 1
ATOM 1230 C CA . GLN A 1 155 ? -1.373 -0.922 -24.388 1.00 53.28 155 GLN A CA 1
ATOM 1231 C C . GLN A 1 155 ? -0.570 0.337 -24.012 1.00 53.28 155 GLN A C 1
ATOM 1233 O O . GLN A 1 155 ? -0.668 0.810 -22.879 1.00 53.28 155 GLN A O 1
ATOM 1238 N N . GLU A 1 156 ? 0.197 0.921 -24.930 1.00 60.00 156 GLU A N 1
ATOM 1239 C CA . GLU A 1 156 ? 0.946 2.150 -24.657 1.00 60.00 156 GLU A CA 1
ATOM 1240 C C . GLU A 1 156 ? -0.003 3.308 -24.299 1.00 60.00 156 GLU A C 1
ATOM 1242 O O . GLU A 1 156 ? -1.095 3.444 -24.853 1.00 60.00 156 GLU A O 1
ATOM 1247 N N . GLY A 1 157 ? 0.358 4.093 -23.279 1.00 55.34 157 GLY A N 1
ATOM 1248 C CA . GLY A 1 157 ? -0.479 5.178 -22.740 1.00 55.34 157 GLY A CA 1
ATOM 1249 C C . GLY A 1 157 ? -1.743 4.729 -21.989 1.00 55.34 157 GLY A C 1
ATOM 1250 O O . GLY A 1 157 ? -2.401 5.549 -21.355 1.00 55.34 157 GLY A O 1
ATOM 1251 N N . ARG A 1 158 ? -2.083 3.433 -22.016 1.00 48.84 158 ARG A N 1
ATOM 1252 C CA . ARG A 1 158 ? -3.235 2.855 -21.300 1.00 48.84 158 ARG A CA 1
ATOM 1253 C C . ARG A 1 158 ? -2.850 2.133 -20.024 1.00 48.84 158 ARG A C 1
ATOM 1255 O O . ARG A 1 158 ? -3.744 1.739 -19.283 1.00 48.84 158 ARG A O 1
ATOM 1262 N N . TYR A 1 159 ? -1.561 1.924 -19.790 1.00 52.41 159 TYR A N 1
ATOM 1263 C CA . TYR A 1 159 ? -1.043 1.269 -18.603 1.00 52.41 159 TYR A CA 1
ATOM 1264 C C . TYR A 1 159 ? 0.140 2.061 -18.041 1.00 52.41 159 TYR A C 1
ATOM 1266 O O . TYR A 1 159 ? 0.979 2.546 -18.801 1.00 52.41 159 TYR A O 1
ATOM 1274 N N . ALA A 1 160 ? 0.223 2.154 -16.717 1.00 55.75 160 ALA A N 1
ATOM 1275 C CA . ALA A 1 160 ? 1.366 2.702 -16.005 1.00 55.75 160 ALA A CA 1
ATOM 1276 C C . ALA A 1 160 ? 2.078 1.610 -15.216 1.00 55.75 160 ALA A C 1
ATOM 1278 O O . ALA A 1 160 ? 1.471 0.663 -14.711 1.00 55.75 160 ALA A O 1
ATOM 1279 N N . ILE A 1 161 ? 3.390 1.774 -15.101 1.00 55.22 161 ILE A N 1
ATOM 1280 C CA . ILE A 1 161 ? 4.201 0.978 -14.190 1.00 55.22 161 ILE A CA 1
ATOM 1281 C C . ILE A 1 161 ? 3.974 1.555 -12.804 1.00 55.22 161 ILE A C 1
ATOM 1283 O O . ILE A 1 161 ? 4.265 2.725 -12.575 1.00 55.22 161 ILE A O 1
ATOM 1287 N N . THR A 1 162 ? 3.442 0.753 -11.893 1.00 52.41 162 THR A N 1
ATOM 1288 C CA . THR A 1 162 ? 3.153 1.235 -10.546 1.00 52.41 162 THR A CA 1
ATOM 1289 C C . THR A 1 162 ? 4.402 1.229 -9.687 1.00 52.41 162 THR A C 1
ATOM 1291 O O . THR A 1 162 ? 4.731 2.249 -9.091 1.00 52.41 162 THR A O 1
ATOM 1294 N N . HIS A 1 163 ? 5.171 0.143 -9.680 1.00 48.03 163 HIS A N 1
ATOM 1295 C CA . HIS A 1 163 ? 6.444 0.091 -8.958 1.00 48.03 163 HIS A CA 1
ATOM 1296 C C . HIS A 1 163 ? 7.260 -1.107 -9.402 1.00 48.03 163 HIS A C 1
ATOM 1298 O O . HIS A 1 163 ? 6.921 -2.220 -9.011 1.00 48.03 163 HIS A O 1
ATOM 1304 N N . GLY A 1 164 ? 8.302 -0.880 -10.215 1.00 51.19 164 GLY A N 1
ATOM 1305 C CA . GLY A 1 164 ? 9.441 -1.786 -10.466 1.00 51.19 164 GLY A CA 1
ATOM 1306 C C . GLY A 1 164 ? 9.152 -3.231 -10.904 1.00 51.19 164 GLY A C 1
ATOM 1307 O O . GLY A 1 164 ? 10.080 -3.981 -11.182 1.00 51.19 164 GLY A O 1
ATOM 1308 N N . ALA A 1 165 ? 7.890 -3.639 -10.958 1.00 52.16 165 ALA A N 1
ATOM 1309 C CA . ALA A 1 165 ? 7.486 -5.029 -10.932 1.00 52.16 165 ALA A CA 1
ATOM 1310 C C . ALA A 1 165 ? 6.156 -5.258 -11.639 1.00 52.16 165 ALA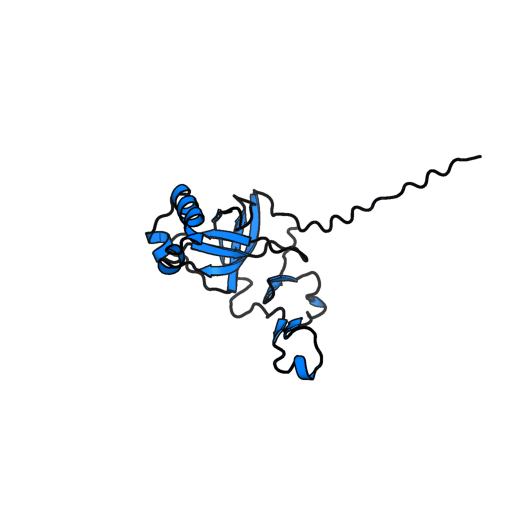 A C 1
ATOM 1312 O O . ALA A 1 165 ? 6.022 -6.351 -12.155 1.00 52.16 165 ALA A O 1
ATOM 1313 N N . TYR A 1 166 ? 5.235 -4.285 -11.756 1.00 56.88 166 TYR A N 1
ATOM 1314 C CA . TYR A 1 166 ? 3.920 -4.500 -12.388 1.00 56.88 166 TYR A CA 1
ATOM 1315 C C . TYR A 1 166 ? 3.439 -3.347 -13.276 1.00 56.88 166 TYR A C 1
ATOM 1317 O O . TYR A 1 166 ? 3.740 -2.177 -13.032 1.00 56.88 166 TYR A O 1
ATOM 1325 N N . ILE A 1 167 ? 2.681 -3.720 -14.310 1.00 57.69 167 ILE A N 1
ATOM 1326 C CA . ILE A 1 167 ? 1.962 -2.842 -15.238 1.00 57.69 167 ILE A CA 1
ATOM 1327 C C . ILE A 1 167 ? 0.473 -2.877 -14.859 1.00 57.69 167 ILE A C 1
ATOM 1329 O O . ILE A 1 167 ? -0.151 -3.936 -14.926 1.00 57.69 167 ILE A O 1
ATOM 1333 N N . ILE A 1 168 ? -0.113 -1.732 -14.507 1.00 54.78 168 ILE A N 1
ATOM 1334 C CA . ILE A 1 168 ? -1.549 -1.595 -14.210 1.00 54.78 168 ILE A CA 1
ATOM 1335 C C . ILE A 1 168 ? -2.177 -0.728 -15.297 1.00 54.78 168 ILE A C 1
ATOM 1337 O O . ILE A 1 168 ? -1.603 0.289 -15.680 1.00 54.78 168 ILE A O 1
ATOM 1341 N N . LYS A 1 169 ? -3.344 -1.116 -15.829 1.00 44.88 169 LYS A N 1
ATOM 1342 C CA . LYS A 1 169 ? -4.093 -0.248 -16.758 1.00 44.88 169 LYS A CA 1
ATOM 1343 C C . LYS A 1 169 ? -4.394 1.052 -16.008 1.00 44.88 169 LYS A C 1
ATOM 1345 O O . LYS A 1 169 ? -4.639 1.005 -14.819 1.00 44.88 169 LYS A O 1
ATOM 1350 N N . CYS A 1 170 ? -4.369 2.205 -16.649 1.00 41.69 170 CYS A N 1
ATOM 1351 C CA . CYS A 1 170 ? -4.878 3.453 -16.093 1.00 41.69 170 CYS A CA 1
ATOM 1352 C C . CYS A 1 170 ? -6.214 3.701 -16.775 1.00 41.69 170 CYS A C 1
ATOM 1354 O O . CYS A 1 170 ? -6.257 3.866 -17.996 1.00 41.69 170 CYS A O 1
ATOM 1356 N N . ARG A 1 171 ? -7.325 3.724 -16.036 1.00 38.53 171 ARG A N 1
ATOM 1357 C CA . ARG A 1 171 ? -8.509 4.400 -16.572 1.00 38.53 171 ARG A CA 1
ATOM 1358 C C . ARG A 1 171 ? -8.302 5.891 -16.344 1.00 38.53 171 ARG A C 1
ATOM 1360 O O . ARG A 1 171 ? -8.319 6.335 -15.204 1.00 38.53 171 ARG A O 1
ATOM 1367 N N . GLN A 1 172 ? -8.131 6.655 -17.423 1.00 31.98 172 GLN A N 1
ATOM 1368 C CA . GLN A 1 172 ? -8.494 8.069 -17.385 1.00 31.98 172 GLN A CA 1
ATOM 1369 C C . GLN A 1 172 ? -9.968 8.128 -16.976 1.00 31.98 172 GLN A C 1
ATOM 1371 O O . GLN A 1 172 ? -10.815 7.522 -17.641 1.00 31.98 172 GLN A O 1
ATOM 1376 N N . ALA A 1 173 ? -10.265 8.801 -15.866 1.00 29.02 173 ALA A N 1
ATOM 1377 C CA . ALA A 1 173 ? -11.623 9.255 -15.619 1.00 29.02 173 ALA A CA 1
ATOM 1378 C C . ALA A 1 173 ? -12.029 10.113 -16.827 1.00 29.02 173 ALA A C 1
ATOM 1380 O O . ALA A 1 173 ? -11.278 11.005 -17.226 1.00 29.02 173 ALA A O 1
ATOM 1381 N N . ARG A 1 174 ? -13.147 9.756 -17.463 1.00 27.62 174 ARG A N 1
ATOM 1382 C CA . ARG A 1 174 ? -13.825 10.657 -18.395 1.00 27.62 174 ARG A CA 1
ATOM 1383 C C . ARG A 1 174 ? -14.549 11.724 -17.597 1.00 27.62 174 ARG A C 1
ATOM 1385 O O . ARG A 1 174 ? -15.097 11.349 -16.537 1.00 27.62 174 ARG A O 1
#

Secondary structure (DSSP, 8-state):
-------------------PPTT-EEEEEEEEEPPTTGGGSGGGHHHHHHHHHTT--HHHHHTT-EEEEE--S-SS---EEEEEPPTT----TT-EEEEE-S--S-GGGT-EEEEEEE-TTSPSS-SEESEEE-TTTTTTT-SSSEEEPPPPGGGTTTEEE-SSSEEEE-----

Sequence (174 aa):
MPRHLFPIVLLALAGCASQPRTAETIWVTVVQVYTRKDMQQSFNRPVLDRFSQAGHTAADIAAGRMLRVACGLGTDYTWGSYAFLPAGMQAHKDEVLRLRVEEPTTDDRMGLNPVLGRVEEFPFPGSMHAYRYIPDWKERKLFLNFARIPLAPQQEGRYAITHGAYIIKCRQAR

pLDDT: mean 72.05, std 19.51, range [27.62, 95.81]

Foldseek 3Di:
DDDPPDPPPCPPPCLPPDQDDQQDKFKKFFADQAAPVNCVDPVNVVLVVVCVVVVDDNVQNNVSFKTWIWFDDHQPDIAIAIEGEDPPDDDDGGFMFIWHQNDSHGVVVHRYTYTPGGDPVQPPVRFAWQWDAAPCCVVVVHPDRIDGDDDDPVQPVQWGDRDNTGIGGDDDDD

Radius of gyration: 20.04 Å; chains: 1; bounding box: 42×64×53 Å